Protein AF-A0A2T5GMN1-F1 (afdb_monomer_lite)

Radius of gyration: 21.02 Å; chains: 1; bounding box: 40×19×58 Å

Secondary structure (DSSP, 8-state):
---TT------HHHHHHTT-TTHHHHHHHHHHHHHHHHHHHHHH-

pLDDT: mean 80.02, std 16.28, range [49.0, 98.5]

Foldseek 3Di:
DDDPPPPPPDDVCCVPVNPDPCPVVVCVVVVVVVVCVVVVVVVVD

Structure (mmCIF, N/CA/C/O backbone):
data_AF-A0A2T5GMN1-F1
#
_entry.id   AF-A0A2T5GMN1-F1
#
loop_
_atom_site.group_PDB
_atom_site.id
_atom_site.type_symbol
_atom_site.label_atom_id
_atom_site.label_alt_id
_atom_site.label_comp_id
_atom_site.label_asym_id
_atom_site.label_entity_id
_atom_site.label_seq_id
_atom_site.pdbx_PDB_ins_code
_atom_site.Cartn_x
_atom_site.Cartn_y
_atom_site.Cartn_z
_atom_site.occupancy
_atom_site.B_iso_or_equiv
_atom_site.auth_seq_id
_atom_site.auth_comp_id
_atom_site.auth_asym_id
_atom_site.auth_atom_id
_atom_site.pdbx_PDB_model_num
ATOM 1 N N . MET A 1 1 ? -23.035 17.912 36.089 1.00 49.00 1 MET A N 1
ATOM 2 C CA . MET A 1 1 ? -22.400 16.873 36.925 1.00 49.00 1 MET A CA 1
ATOM 3 C C . MET A 1 1 ? -22.083 15.726 35.984 1.00 49.00 1 MET A C 1
ATOM 5 O O . MET A 1 1 ? -23.023 15.150 35.461 1.00 49.00 1 MET A O 1
ATOM 9 N N . ALA A 1 2 ? -20.810 15.524 35.635 1.00 56.47 2 ALA A N 1
ATOM 10 C CA . ALA A 1 2 ?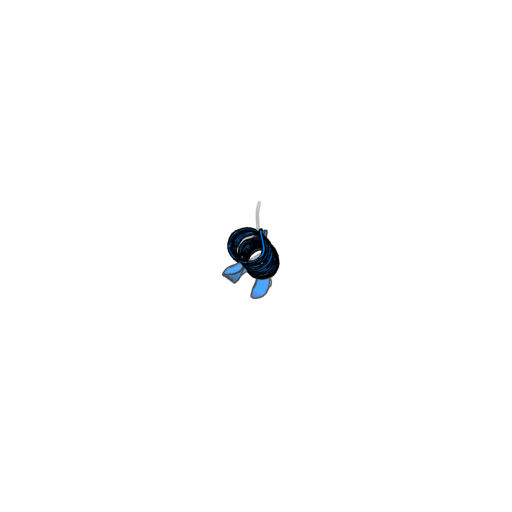 -20.386 14.420 34.773 1.00 56.47 2 ALA A CA 1
ATOM 11 C C . ALA A 1 2 ? -20.120 13.199 35.662 1.00 56.47 2 ALA A C 1
ATOM 13 O O . ALA A 1 2 ? -19.401 13.321 36.655 1.00 56.47 2 ALA A O 1
ATOM 14 N N . ASP A 1 3 ? -20.765 12.078 35.355 1.00 62.44 3 ASP A N 1
ATOM 15 C CA . ASP A 1 3 ? -20.662 10.842 36.123 1.00 62.44 3 ASP A CA 1
ATOM 16 C C . ASP A 1 3 ? -19.256 10.222 35.951 1.00 62.44 3 ASP A C 1
ATOM 18 O O . ASP A 1 3 ? -18.802 10.044 34.819 1.00 62.44 3 ASP A O 1
ATOM 22 N N . PRO A 1 4 ? -18.524 9.913 37.037 1.00 65.38 4 PRO A N 1
ATOM 23 C CA . PRO A 1 4 ? -17.162 9.381 36.963 1.00 65.38 4 PRO A CA 1
ATOM 24 C C . PRO A 1 4 ? -17.086 7.902 36.533 1.00 65.38 4 PRO A C 1
ATOM 26 O O . PRO A 1 4 ? -15.984 7.353 36.487 1.00 65.38 4 PRO A O 1
ATOM 29 N N . ASN A 1 5 ? -18.213 7.238 36.237 1.00 61.03 5 ASN A N 1
ATOM 30 C CA . ASN A 1 5 ? -18.270 5.820 35.858 1.00 61.03 5 ASN A CA 1
ATOM 31 C C . ASN A 1 5 ? -18.596 5.573 34.374 1.00 61.03 5 ASN A C 1
ATOM 33 O O . ASN A 1 5 ? -18.848 4.434 33.971 1.00 61.03 5 ASN A O 1
ATOM 37 N N . GLU A 1 6 ? -18.564 6.605 33.532 1.00 61.59 6 GLU A N 1
ATOM 38 C CA . GLU A 1 6 ? -18.734 6.440 32.088 1.00 61.59 6 GLU A CA 1
ATOM 39 C C . GLU A 1 6 ? -17.459 5.826 31.483 1.00 61.59 6 GLU A C 1
ATOM 41 O O . GLU A 1 6 ? -16.543 6.510 31.022 1.00 61.59 6 GLU A O 1
ATOM 46 N N . ARG A 1 7 ? -17.354 4.493 31.548 1.00 63.03 7 ARG A N 1
ATOM 47 C CA . ARG A 1 7 ? -16.269 3.731 30.919 1.00 63.03 7 ARG A CA 1
ATOM 48 C C . ARG A 1 7 ? -16.335 3.932 29.410 1.00 63.03 7 ARG A C 1
ATOM 50 O O . ARG A 1 7 ? -17.118 3.260 28.738 1.00 63.03 7 ARG A O 1
ATOM 57 N N . ILE A 1 8 ? -15.489 4.828 28.905 1.00 66.75 8 ILE A N 1
ATOM 58 C CA . ILE A 1 8 ? -15.258 5.056 27.478 1.00 66.75 8 ILE A CA 1
ATOM 59 C C . ILE A 1 8 ? -14.847 3.714 26.851 1.00 66.75 8 ILE A C 1
ATOM 61 O O . ILE A 1 8 ? -13.695 3.291 26.941 1.00 66.75 8 ILE A O 1
ATOM 65 N N . HIS A 1 9 ? -15.810 3.012 26.255 1.00 64.38 9 HIS A N 1
ATOM 66 C CA . HIS A 1 9 ? -15.570 1.814 25.457 1.00 64.38 9 HIS A CA 1
ATOM 67 C C . HIS A 1 9 ? -15.015 2.256 24.103 1.00 64.38 9 HIS A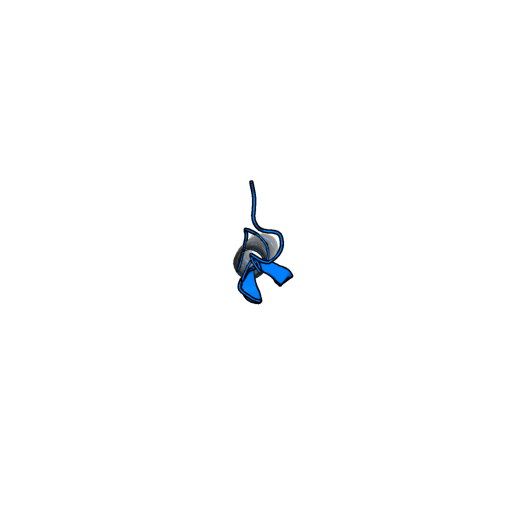 C 1
ATOM 69 O O . HIS A 1 9 ? -15.744 2.326 23.119 1.00 64.38 9 HIS A O 1
ATOM 75 N N . ILE A 1 10 ? -13.723 2.585 24.056 1.00 66.94 10 ILE A N 1
ATOM 76 C CA . ILE A 1 10 ? -13.002 2.609 22.782 1.00 66.94 10 ILE A CA 1
ATOM 77 C C . ILE A 1 10 ? -12.746 1.170 22.352 1.00 66.94 10 ILE A C 1
ATOM 79 O O . ILE A 1 10 ? -12.317 0.328 23.150 1.00 66.94 10 ILE A O 1
ATOM 83 N N . SER A 1 11 ? -13.040 0.875 21.091 1.00 66.56 11 SER A N 1
ATOM 84 C CA . SER A 1 11 ? -12.729 -0.428 20.513 1.00 66.56 11 SER A CA 1
ATOM 85 C C . SER A 1 11 ? -11.214 -0.677 20.595 1.00 66.56 11 SER A C 1
ATOM 87 O O . SER A 1 11 ? -10.408 0.249 20.494 1.00 66.56 11 SER A O 1
ATOM 89 N N . THR A 1 12 ? -10.789 -1.927 20.808 1.00 63.19 12 THR A N 1
ATOM 90 C CA . THR A 1 12 ? -9.356 -2.277 20.896 1.00 63.19 12 THR A CA 1
ATOM 91 C C . THR A 1 12 ? -8.574 -1.835 19.650 1.00 63.19 12 THR A C 1
ATOM 93 O O . THR A 1 12 ? -7.396 -1.485 19.751 1.00 63.19 12 THR A O 1
ATOM 96 N N . GLU A 1 13 ? -9.254 -1.782 18.501 1.00 61.06 13 GLU A N 1
ATOM 97 C CA . GLU A 1 13 ? -8.756 -1.236 17.239 1.00 61.06 13 GLU A CA 1
ATOM 98 C C . GLU A 1 13 ? -8.380 0.250 17.357 1.00 61.06 13 GLU A C 1
ATOM 100 O O . GLU A 1 13 ? -7.262 0.625 17.003 1.00 61.06 13 GLU A O 1
ATOM 105 N N . GLU A 1 14 ? -9.253 1.094 17.916 1.00 60.81 14 GLU A N 1
ATOM 106 C CA . GLU A 1 14 ? -8.972 2.523 18.138 1.00 60.81 14 GLU A CA 1
ATOM 107 C C . GLU A 1 14 ? -7.843 2.739 19.151 1.00 60.81 14 GLU A C 1
ATOM 109 O O . GLU A 1 14 ? -7.038 3.658 18.989 1.00 60.81 14 GLU A O 1
ATOM 114 N N . ALA A 1 15 ? -7.725 1.859 20.152 1.00 63.72 15 ALA A N 1
ATOM 115 C CA . ALA A 1 15 ? -6.690 1.950 21.181 1.00 63.72 15 ALA A CA 1
ATOM 116 C C . ALA A 1 15 ? -5.268 1.635 20.667 1.00 63.72 15 ALA A C 1
ATOM 118 O O . ALA A 1 15 ? -4.293 2.105 21.256 1.00 63.72 15 ALA A O 1
ATOM 119 N N . ARG A 1 16 ? -5.121 0.846 19.588 1.00 65.31 16 ARG A N 1
ATOM 120 C CA . ARG A 1 16 ? -3.809 0.485 19.006 1.00 65.31 16 ARG A CA 1
ATOM 121 C C . ARG A 1 16 ? -3.505 1.127 17.657 1.00 65.31 16 ARG A C 1
ATOM 123 O O . ARG A 1 16 ? -2.335 1.365 17.371 1.00 65.31 16 ARG A O 1
ATOM 130 N N . ALA A 1 17 ? -4.510 1.343 16.814 1.00 63.34 17 ALA A N 1
ATOM 131 C CA . ALA A 1 17 ? -4.318 1.820 15.445 1.00 63.34 17 ALA A CA 1
ATOM 132 C C . ALA A 1 17 ? -4.568 3.330 15.290 1.00 63.34 17 ALA A C 1
ATOM 134 O O . ALA A 1 17 ? -4.192 3.902 14.266 1.00 63.34 17 ALA A O 1
ATOM 135 N N . GLY A 1 18 ? -5.156 3.988 16.300 1.00 65.31 18 GLY A N 1
ATOM 136 C CA . GLY A 1 18 ? -5.508 5.404 16.234 1.00 65.31 18 GLY A CA 1
ATOM 137 C C . GLY A 1 18 ? -6.447 5.727 15.062 1.00 65.31 18 GLY A C 1
ATOM 138 O O . GLY A 1 18 ? -7.102 4.854 14.501 1.00 65.31 18 GLY A O 1
ATOM 139 N N . SER A 1 19 ? -6.495 7.001 14.669 1.00 65.50 19 SER A N 1
ATOM 140 C CA . SER A 1 19 ? -7.404 7.544 13.640 1.00 65.50 19 SER A CA 1
ATOM 141 C C . SER A 1 19 ? -7.106 7.079 12.195 1.00 65.50 19 SER A C 1
ATOM 143 O O . SER A 1 19 ? -7.783 7.480 11.251 1.00 65.50 19 SER A O 1
ATOM 145 N N . THR A 1 20 ? -6.085 6.242 11.977 1.00 73.25 20 THR A N 1
ATOM 146 C CA . THR A 1 20 ? -5.639 5.834 10.632 1.00 73.25 20 THR A CA 1
ATOM 147 C C . THR A 1 20 ? -5.428 4.322 10.480 1.00 73.25 20 THR A C 1
ATOM 149 O O . THR A 1 20 ? -4.361 3.869 10.039 1.00 73.25 20 THR A O 1
ATOM 152 N N . PRO A 1 21 ? -6.456 3.502 10.769 1.00 71.25 21 PRO A N 1
ATOM 153 C CA . PRO A 1 21 ? -6.383 2.070 10.524 1.00 71.25 21 PRO A CA 1
ATOM 154 C C . PRO A 1 21 ? -6.104 1.814 9.032 1.00 71.25 21 PRO A C 1
ATOM 156 O O . PRO A 1 21 ? -6.684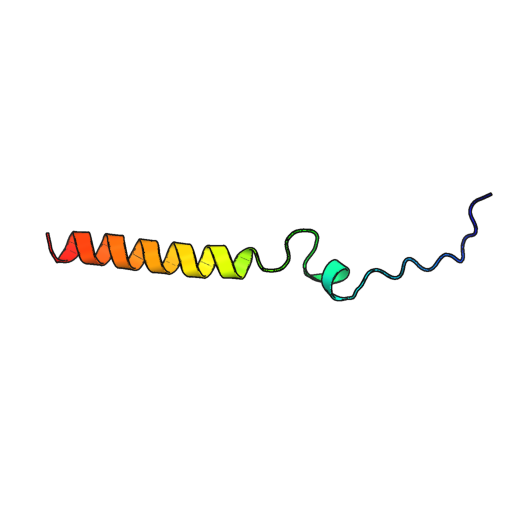 2.452 8.157 1.00 71.25 21 PRO A O 1
ATOM 159 N N . HIS A 1 22 ? -5.215 0.862 8.735 1.00 77.50 22 HIS A N 1
ATOM 160 C CA . HIS A 1 22 ? -4.789 0.441 7.385 1.00 77.50 22 HIS A CA 1
ATOM 161 C C . HIS A 1 22 ? -3.838 1.366 6.605 1.00 77.50 22 HIS A C 1
ATOM 163 O O . HIS A 1 22 ? -3.320 0.922 5.577 1.00 77.50 22 HIS A O 1
ATOM 169 N N . MET A 1 23 ? -3.529 2.585 7.067 1.00 84.56 23 MET A N 1
ATOM 170 C CA . MET A 1 23 ? -2.638 3.502 6.327 1.00 84.56 23 MET A CA 1
ATOM 171 C C . MET A 1 23 ? -1.273 2.881 6.002 1.00 84.56 23 MET A C 1
ATOM 173 O O . MET A 1 23 ? -0.816 2.949 4.861 1.00 84.56 23 MET A O 1
ATOM 177 N N . THR A 1 24 ? -0.662 2.188 6.966 1.00 86.81 24 THR A N 1
ATO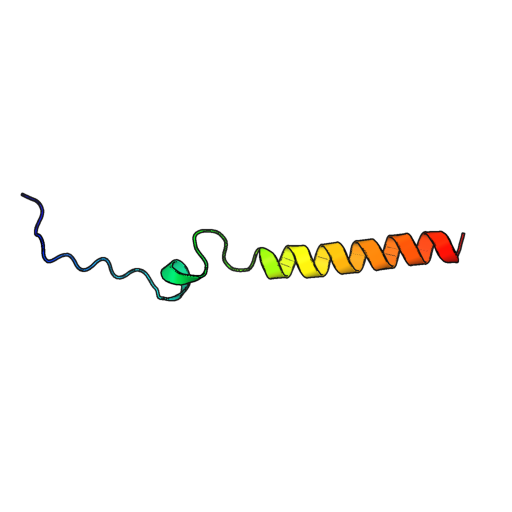M 178 C CA . THR A 1 24 ? 0.621 1.493 6.774 1.00 86.81 24 THR A CA 1
ATOM 179 C C . THR A 1 24 ? 0.560 0.491 5.622 1.00 86.81 24 THR A C 1
ATOM 181 O O . THR A 1 24 ? 1.490 0.412 4.825 1.00 86.81 24 THR A O 1
ATOM 184 N N . ARG A 1 25 ? -0.555 -0.241 5.477 1.00 89.31 25 ARG A N 1
ATOM 185 C CA . ARG A 1 25 ? -0.720 -1.235 4.407 1.00 89.31 25 ARG A CA 1
ATOM 186 C C . ARG A 1 25 ? -0.728 -0.574 3.029 1.00 89.31 25 ARG A C 1
ATOM 188 O O . ARG A 1 25 ? -0.077 -1.077 2.119 1.00 89.31 25 ARG A O 1
ATOM 195 N N . TYR A 1 26 ? -1.428 0.551 2.883 1.00 92.56 26 TYR A N 1
ATOM 196 C CA . TYR A 1 26 ? -1.484 1.284 1.617 1.00 92.56 26 TYR A CA 1
ATOM 197 C C . TYR A 1 26 ? -0.127 1.877 1.242 1.00 92.56 26 TYR A C 1
ATOM 199 O O . TYR A 1 26 ? 0.323 1.690 0.114 1.00 92.56 26 TYR A O 1
ATOM 207 N N . ILE A 1 27 ? 0.556 2.519 2.193 1.00 93.75 27 ILE A N 1
ATOM 208 C CA . ILE A 1 27 ? 1.872 3.127 1.954 1.00 93.75 27 ILE A CA 1
ATOM 209 C C . ILE A 1 27 ? 2.889 2.067 1.531 1.00 93.75 27 ILE A C 1
ATOM 211 O O . ILE A 1 27 ? 3.616 2.281 0.561 1.00 93.75 27 ILE A O 1
ATOM 215 N N . LEU A 1 28 ? 2.920 0.919 2.215 1.00 95.00 28 LEU A N 1
ATOM 216 C CA . LEU A 1 28 ? 3.842 -0.170 1.890 1.00 95.00 28 LEU A CA 1
ATOM 217 C C . LEU A 1 28 ? 3.632 -0.684 0.464 1.00 95.00 28 LEU A C 1
ATOM 219 O O . LEU A 1 28 ? 4.591 -0.769 -0.300 1.00 95.00 28 LEU A O 1
ATOM 223 N N . VAL A 1 29 ? 2.385 -0.986 0.090 1.00 97.88 29 VAL A N 1
ATOM 224 C CA . VAL A 1 29 ? 2.077 -1.535 -1.239 1.00 97.88 29 VAL A CA 1
ATOM 225 C C . VAL A 1 29 ? 2.370 -0.514 -2.337 1.00 97.88 29 VAL A C 1
ATOM 227 O O . VAL A 1 29 ? 3.029 -0.853 -3.318 1.00 97.88 29 VAL A O 1
ATOM 230 N N . ILE A 1 30 ? 1.937 0.739 -2.167 1.00 97.62 30 ILE A N 1
ATOM 231 C CA . ILE A 1 30 ? 2.167 1.798 -3.158 1.00 97.62 30 ILE A CA 1
ATOM 232 C C . ILE A 1 30 ? 3.668 2.043 -3.338 1.00 97.62 30 ILE A C 1
ATOM 234 O O . ILE A 1 30 ? 4.149 2.067 -4.469 1.00 97.62 30 ILE A O 1
ATOM 238 N N . SER A 1 31 ? 4.419 2.172 -2.239 1.00 97.25 31 SER A N 1
ATOM 239 C CA . SER A 1 31 ? 5.861 2.445 -2.296 1.00 97.25 31 SER A CA 1
ATOM 240 C C . SER A 1 31 ? 6.627 1.300 -2.952 1.00 97.25 31 SER A C 1
ATOM 242 O O . SER A 1 31 ? 7.509 1.544 -3.773 1.00 97.25 31 SER A O 1
ATOM 244 N N . LEU A 1 32 ? 6.269 0.053 -2.635 1.00 98.00 32 LEU A N 1
ATOM 245 C CA . LEU A 1 32 ? 6.891 -1.125 -3.234 1.00 98.00 32 LEU A CA 1
ATOM 246 C C . LEU A 1 32 ? 6.688 -1.155 -4.754 1.00 98.00 32 LEU A C 1
ATOM 248 O O . LEU A 1 32 ? 7.654 -1.333 -5.496 1.00 98.00 32 LEU A O 1
ATOM 252 N N . VAL A 1 33 ? 5.454 -0.937 -5.218 1.00 98.50 33 VAL A N 1
ATOM 253 C CA . VAL A 1 33 ? 5.142 -0.872 -6.655 1.00 98.50 33 VAL A CA 1
ATOM 254 C C . VAL A 1 33 ? 5.925 0.255 -7.328 1.00 98.50 33 VAL A C 1
ATOM 256 O O . VAL A 1 33 ? 6.490 0.046 -8.401 1.00 98.50 33 VAL A O 1
ATOM 259 N N . LEU A 1 34 ? 6.012 1.423 -6.685 1.00 98.38 34 LEU A N 1
ATOM 260 C CA . LEU A 1 34 ? 6.752 2.569 -7.211 1.00 98.38 34 LEU A CA 1
ATOM 261 C C . LEU A 1 34 ? 8.241 2.250 -7.396 1.00 98.38 34 LEU A C 1
ATOM 263 O O . LEU A 1 34 ? 8.800 2.524 -8.454 1.00 98.38 34 LEU A O 1
ATOM 267 N N . ILE A 1 35 ? 8.875 1.640 -6.389 1.00 98.19 35 ILE A N 1
ATOM 268 C CA . ILE A 1 35 ? 10.293 1.258 -6.442 1.00 98.19 35 ILE A CA 1
ATOM 269 C C . ILE A 1 35 ? 10.531 0.254 -7.569 1.00 98.19 35 ILE A C 1
ATOM 271 O O . ILE A 1 35 ? 11.455 0.440 -8.356 1.00 98.19 35 ILE A O 1
ATOM 275 N N . ILE A 1 36 ? 9.688 -0.775 -7.687 1.00 98.19 36 ILE A N 1
ATOM 276 C CA . ILE A 1 36 ? 9.801 -1.770 -8.762 1.00 98.19 36 ILE A CA 1
ATOM 277 C C . ILE A 1 36 ? 9.677 -1.098 -10.134 1.00 98.19 36 ILE A C 1
ATOM 279 O O . ILE A 1 36 ? 10.477 -1.385 -11.021 1.00 98.19 36 ILE A O 1
ATOM 283 N N . ALA A 1 37 ? 8.722 -0.181 -10.309 1.00 98.25 37 ALA A N 1
ATOM 284 C CA . ALA A 1 37 ? 8.536 0.540 -11.565 1.00 98.25 37 ALA A CA 1
ATOM 285 C C . ALA A 1 37 ? 9.744 1.425 -11.910 1.00 98.25 37 ALA A C 1
ATOM 287 O O . ALA A 1 37 ? 10.209 1.409 -13.048 1.00 98.25 37 ALA A O 1
ATOM 288 N N . ILE A 1 38 ? 10.282 2.160 -10.931 1.00 98.31 38 ILE A N 1
ATOM 289 C CA . ILE A 1 38 ? 11.453 3.028 -11.115 1.00 98.3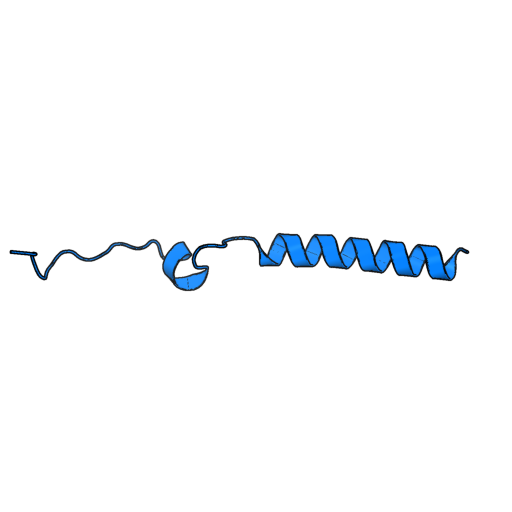1 38 ILE A CA 1
ATOM 290 C C . ILE A 1 38 ? 12.694 2.199 -11.449 1.00 98.31 38 ILE A C 1
ATOM 292 O O . ILE A 1 38 ? 13.396 2.518 -12.405 1.00 98.31 38 ILE A O 1
ATOM 296 N N . LEU A 1 39 ? 12.964 1.135 -10.689 1.00 98.19 39 LEU A N 1
ATOM 297 C CA . LEU A 1 39 ? 14.115 0.264 -10.932 1.00 98.19 39 LEU A CA 1
ATOM 298 C C . LEU A 1 39 ? 13.981 -0.477 -12.263 1.00 98.19 39 LEU A C 1
ATOM 300 O O . LEU A 1 39 ? 14.946 -0.553 -13.015 1.00 98.19 39 LEU A O 1
ATOM 304 N N . GLY A 1 40 ? 12.784 -0.970 -12.587 1.00 98.12 40 GLY A N 1
ATOM 305 C CA . GLY A 1 40 ? 12.498 -1.590 -13.878 1.00 98.12 40 GLY A CA 1
ATOM 306 C C . GLY A 1 40 ? 12.737 -0.622 -15.033 1.00 98.12 40 GLY A C 1
ATOM 307 O O . GLY A 1 40 ? 13.424 -0.969 -15.987 1.00 98.12 40 GLY A O 1
ATOM 308 N N . PHE A 1 41 ? 12.251 0.616 -14.920 1.00 98.06 41 PHE A N 1
ATOM 309 C CA . PHE A 1 41 ? 12.513 1.657 -15.910 1.00 98.06 41 PHE A CA 1
ATOM 310 C C . PHE A 1 41 ? 14.007 1.975 -16.035 1.00 98.06 41 PHE A C 1
ATOM 312 O O . PHE A 1 41 ? 14.509 2.060 -17.149 1.00 98.06 41 PHE A O 1
ATOM 319 N N . LEU A 1 42 ? 14.721 2.113 -14.914 1.00 97.50 42 LEU A N 1
ATOM 320 C CA . LEU A 1 42 ? 16.154 2.417 -14.897 1.00 97.50 42 LEU A CA 1
ATOM 321 C C . LEU A 1 42 ? 17.001 1.311 -15.542 1.00 97.50 42 LEU A C 1
ATOM 323 O O . LEU A 1 42 ? 18.004 1.616 -16.171 1.00 97.50 42 LEU A O 1
ATOM 327 N N . ILE A 1 43 ? 16.625 0.044 -15.353 1.00 96.88 43 ILE A N 1
ATOM 328 C CA . ILE A 1 43 ? 17.367 -1.107 -15.887 1.00 96.88 43 ILE A CA 1
ATOM 329 C C . ILE A 1 43 ? 17.054 -1.342 -17.371 1.00 96.88 43 ILE A C 1
ATOM 331 O O . ILE A 1 43 ? 17.930 -1.773 -18.116 1.00 96.88 43 ILE A O 1
ATOM 335 N N . ILE A 1 44 ? 15.804 -1.125 -17.794 1.00 95.62 44 ILE A N 1
ATOM 336 C CA . ILE A 1 44 ? 15.341 -1.442 -19.156 1.00 95.62 44 ILE A CA 1
ATOM 337 C C . ILE A 1 44 ? 15.654 -0.314 -20.156 1.00 95.62 44 ILE A C 1
ATOM 339 O O . ILE A 1 44 ? 15.754 -0.583 -21.353 1.00 95.62 44 ILE A O 1
ATOM 343 N N . ARG A 1 45 ? 15.775 0.934 -19.693 1.00 80.00 45 ARG A N 1
ATOM 344 C CA . ARG A 1 45 ? 16.063 2.108 -20.528 1.00 80.00 45 ARG A CA 1
ATOM 345 C C . ARG A 1 45 ? 17.559 2.328 -20.721 1.00 80.00 45 ARG A C 1
ATOM 347 O O . ARG A 1 45 ? 17.924 2.748 -21.842 1.00 80.00 45 ARG A O 1
#

Sequence (45 aa):
MADPNERIHISTEEARAG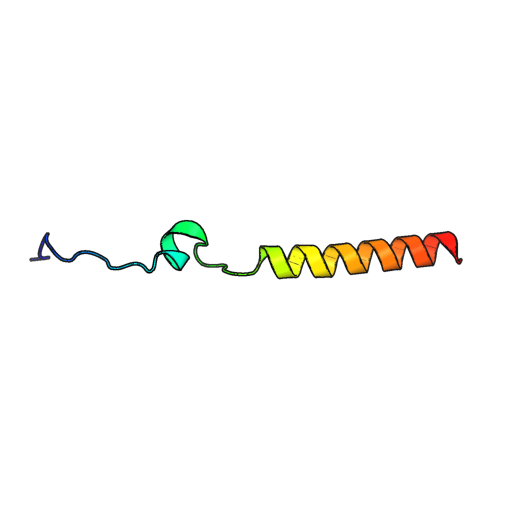STPHMTRYILVISLVLIIAILGFLIIR

Organism: NCBI:txid185949